Protein AF-A0A2Z6SJH4-F1 (afdb_monomer_lite)

Secondary structure (DSSP, 8-state):
--TT-----HHHHHHHHHHHHHHHHHHS-S-TT--S---------HHHHHHHHTTTEEEEETTTTEEEE---STTHHHHHHHHHT---TTEEE-TTS-EEE----PPPSSTTS--HHHHHHHTSPPPP-

Radius of gyration: 18.3 Å; chains: 1; bounding box: 40×47×60 Å

Foldseek 3Di:
DDPPQDQDDVVLLLVLLVQVLQQVLQQDDPDPPPPDDRDTDDDDDLNSVCNLCVPQWDDADPVVRDTDGDQDDPCSLVVSCVSSVHNQSQWHADPVRDIDGDDDFDPDPDPPPPGPVVVVVVPPDDDDD

Structure (mmCIF, N/CA/C/O backbone):
data_AF-A0A2Z6SJH4-F1
#
_entry.id   AF-A0A2Z6SJH4-F1
#
loop_
_atom_site.group_PDB
_atom_site.id
_atom_site.type_symbol
_atom_site.label_atom_id
_atom_site.label_alt_id
_atom_site.label_comp_id
_atom_site.label_asym_id
_atom_site.label_entity_id
_atom_site.label_seq_id
_atom_site.pdbx_PDB_ins_code
_atom_site.Cartn_x
_atom_site.Cartn_y
_atom_site.Cartn_z
_atom_site.occupancy
_atom_site.B_iso_or_equiv
_atom_site.auth_seq_id
_atom_site.auth_comp_id
_atom_site.auth_asym_id
_atom_site.auth_atom_id
_atom_site.pdbx_PDB_model_num
ATOM 1 N N . MET A 1 1 ? -13.702 -8.241 16.518 1.00 47.19 1 MET A N 1
ATOM 2 C CA . MET A 1 1 ? -13.622 -7.010 15.700 1.00 47.19 1 MET A CA 1
ATOM 3 C C . MET A 1 1 ? -13.437 -5.844 16.667 1.00 47.19 1 MET A C 1
ATOM 5 O O . MET A 1 1 ? -14.231 -5.763 17.597 1.00 47.19 1 MET A O 1
ATOM 9 N N . ARG A 1 2 ? -12.362 -5.039 16.574 1.00 52.38 2 ARG A N 1
ATOM 10 C CA . ARG A 1 2 ? -12.222 -3.855 17.450 1.00 52.38 2 ARG A CA 1
ATOM 11 C C . ARG A 1 2 ? -13.178 -2.754 16.960 1.00 52.38 2 ARG A C 1
ATOM 13 O O . ARG A 1 2 ? -13.223 -2.550 15.751 1.00 52.38 2 ARG A O 1
ATOM 20 N N . PRO A 1 3 ? -13.896 -2.036 17.843 1.00 51.78 3 PRO A N 1
ATOM 21 C CA . PRO A 1 3 ? -14.915 -1.062 17.434 1.00 51.78 3 PRO A CA 1
ATOM 22 C C . PRO A 1 3 ? -14.355 0.276 16.919 1.00 51.78 3 PRO A C 1
ATOM 24 O O . PRO A 1 3 ? -15.129 1.151 16.558 1.00 51.78 3 PRO A O 1
ATOM 27 N N . THR A 1 4 ? -13.034 0.476 16.929 1.00 59.97 4 THR A N 1
ATOM 28 C CA . THR A 1 4 ? -12.405 1.797 16.732 1.00 59.97 4 THR A CA 1
ATOM 29 C C . THR A 1 4 ? -11.727 1.990 15.379 1.00 59.97 4 THR A C 1
ATOM 31 O O . THR A 1 4 ? -11.192 3.066 15.123 1.00 59.97 4 THR A O 1
ATOM 34 N N . ILE A 1 5 ? -11.731 0.977 14.509 1.00 64.56 5 ILE A N 1
ATOM 35 C CA . ILE A 1 5 ? -11.248 1.152 13.139 1.00 64.56 5 ILE A CA 1
ATOM 36 C C . ILE A 1 5 ? -12.380 1.797 12.350 1.00 64.56 5 ILE A C 1
ATOM 38 O O . ILE A 1 5 ? -13.301 1.125 11.893 1.00 64.56 5 ILE A O 1
ATOM 42 N N . TYR A 1 6 ? -12.322 3.120 12.246 1.00 73.62 6 TYR A N 1
ATOM 43 C CA . TYR A 1 6 ? -13.212 3.864 11.369 1.00 73.62 6 TYR A CA 1
ATOM 44 C C . TYR A 1 6 ? -12.894 3.505 9.922 1.00 73.62 6 TYR A C 1
ATOM 46 O O . TYR A 1 6 ? -11.755 3.681 9.480 1.00 73.62 6 TYR A O 1
ATOM 54 N N . ASP A 1 7 ? -13.900 3.031 9.192 1.00 79.75 7 ASP A N 1
ATOM 55 C CA . ASP A 1 7 ? -13.805 2.915 7.744 1.00 79.75 7 ASP A CA 1
ATOM 56 C C . ASP A 1 7 ? -13.680 4.328 7.165 1.00 79.75 7 ASP A C 1
ATOM 58 O O . ASP A 1 7 ? -14.591 5.153 7.253 1.00 79.75 7 ASP A O 1
ATOM 62 N N . LEU A 1 8 ? -12.489 4.629 6.649 1.00 86.94 8 LEU A N 1
ATOM 63 C CA . LEU A 1 8 ? -12.197 5.909 6.025 1.00 86.94 8 LEU A CA 1
ATOM 64 C C . LEU A 1 8 ? -12.892 6.000 4.661 1.00 86.94 8 LEU A C 1
ATOM 66 O O . LEU A 1 8 ? -13.020 4.988 3.971 1.00 86.94 8 LEU A O 1
ATOM 70 N N . PRO A 1 9 ? -13.292 7.209 4.229 1.00 91.56 9 PRO A N 1
ATOM 71 C CA . PRO A 1 9 ? -13.740 7.407 2.860 1.00 91.56 9 PRO A CA 1
ATOM 72 C C . PRO A 1 9 ? -12.598 7.095 1.886 1.00 91.56 9 PRO A C 1
ATOM 74 O O . PRO A 1 9 ? -11.441 7.419 2.162 1.00 91.56 9 PRO A O 1
ATOM 77 N N . GLU A 1 10 ? -12.934 6.549 0.715 1.00 90.75 10 GLU A N 1
ATOM 78 C CA . GLU A 1 10 ? -11.953 6.104 -0.289 1.00 90.75 10 GLU A CA 1
ATOM 79 C C . GLU A 1 10 ? -10.908 7.182 -0.611 1.00 90.75 10 GLU A C 1
ATOM 81 O O . GLU A 1 10 ? -9.717 6.907 -0.675 1.00 90.75 10 GLU A O 1
ATOM 86 N N . ARG A 1 11 ? -11.326 8.453 -0.701 1.00 92.38 11 ARG A N 1
ATOM 87 C CA . ARG A 1 11 ? -10.414 9.582 -0.960 1.00 92.38 11 ARG A CA 1
ATOM 88 C C . ARG A 1 11 ? -9.291 9.707 0.075 1.00 92.38 11 ARG A C 1
ATOM 90 O O . ARG A 1 11 ? -8.158 9.988 -0.300 1.00 92.38 11 ARG A O 1
ATOM 97 N N . ALA A 1 12 ? -9.590 9.486 1.354 1.00 91.00 12 ALA A N 1
ATOM 98 C CA . ALA A 1 12 ? -8.587 9.543 2.417 1.00 91.00 12 ALA A CA 1
ATOM 99 C C . ALA A 1 12 ? -7.643 8.330 2.367 1.00 91.00 12 ALA A C 1
ATOM 101 O O . ALA A 1 12 ? -6.459 8.445 2.695 1.00 91.00 12 ALA A O 1
ATOM 102 N N . VAL A 1 13 ? -8.148 7.173 1.924 1.00 92.06 13 VAL A N 1
ATOM 103 C CA . VAL A 1 13 ? -7.331 5.977 1.677 1.00 92.06 13 VAL A CA 1
ATOM 104 C C . VAL A 1 13 ? -6.380 6.214 0.501 1.00 92.06 13 VAL A C 1
ATOM 106 O O . VAL A 1 13 ? -5.187 5.946 0.629 1.00 92.06 13 VAL A O 1
ATOM 109 N N . GLU A 1 14 ? -6.863 6.795 -0.600 1.00 92.75 14 GLU A N 1
ATOM 110 C CA . GLU A 1 14 ? -6.041 7.164 -1.762 1.00 92.75 14 GLU A CA 1
ATOM 111 C C . GLU A 1 14 ? -4.947 8.176 -1.416 1.00 92.75 14 GLU A C 1
ATOM 113 O O . GLU A 1 14 ? -3.797 8.041 -1.836 1.00 92.75 14 GLU A O 1
ATOM 118 N N . GLU A 1 15 ? -5.272 9.196 -0.625 1.00 92.12 15 GLU A N 1
ATOM 119 C CA . GLU A 1 15 ? -4.290 10.185 -0.182 1.00 92.12 15 GLU A CA 1
ATOM 120 C C . GLU A 1 15 ? -3.206 9.541 0.688 1.00 92.12 15 GLU A C 1
ATOM 122 O O . GLU A 1 15 ? -2.011 9.729 0.449 1.00 92.12 15 GLU A O 1
ATOM 127 N N . THR A 1 16 ? -3.615 8.686 1.629 1.00 92.44 16 THR A N 1
ATOM 128 C CA . THR A 1 16 ? -2.688 7.897 2.449 1.00 92.44 16 THR A CA 1
ATOM 129 C C . THR A 1 16 ? -1.784 7.036 1.568 1.00 92.44 16 THR A C 1
ATOM 131 O O . THR A 1 16 ? -0.570 7.000 1.763 1.00 92.44 16 THR A O 1
ATOM 134 N N . ARG A 1 17 ? -2.353 6.367 0.562 1.00 92.50 17 ARG A N 1
ATOM 135 C CA . ARG A 1 17 ? -1.625 5.524 -0.387 1.00 92.50 17 ARG A CA 1
ATOM 136 C C . ARG A 1 17 ? -0.562 6.313 -1.153 1.00 92.50 17 ARG A C 1
ATOM 138 O O . ARG A 1 17 ? 0.583 5.868 -1.222 1.00 92.50 17 ARG A O 1
ATOM 145 N N . ARG A 1 18 ? -0.892 7.509 -1.648 1.00 89.44 18 ARG A N 1
ATOM 146 C CA . ARG A 1 18 ? 0.068 8.401 -2.328 1.00 89.44 18 ARG A CA 1
ATOM 147 C C . ARG A 1 18 ? 1.220 8.813 -1.414 1.00 89.44 18 ARG A C 1
ATOM 149 O O . ARG A 1 18 ? 2.374 8.760 -1.837 1.00 89.44 18 ARG A O 1
ATOM 156 N N . ILE A 1 19 ? 0.925 9.159 -0.159 1.00 89.38 19 ILE A N 1
ATOM 157 C CA . ILE A 1 19 ? 1.944 9.496 0.848 1.00 89.38 19 ILE A CA 1
ATOM 158 C C . ILE A 1 19 ? 2.868 8.295 1.107 1.00 89.38 19 ILE A C 1
ATOM 160 O O . ILE A 1 19 ? 4.092 8.448 1.148 1.00 89.38 19 ILE A O 1
ATOM 164 N N . LEU A 1 20 ? 2.306 7.085 1.229 1.00 89.50 20 LEU A N 1
ATOM 165 C CA . LEU A 1 20 ? 3.084 5.854 1.395 1.00 89.50 20 LEU A CA 1
ATOM 166 C C . LEU A 1 20 ? 4.031 5.622 0.212 1.00 89.50 20 LEU A C 1
ATOM 168 O O . LEU A 1 20 ? 5.227 5.408 0.419 1.00 89.50 20 LEU A O 1
ATOM 172 N N . VAL A 1 21 ? 3.517 5.700 -1.018 1.00 88.38 21 VAL A N 1
ATOM 173 C CA . VAL A 1 21 ? 4.300 5.522 -2.250 1.00 88.38 21 VAL A CA 1
ATOM 174 C C . VAL A 1 21 ? 5.447 6.523 -2.322 1.00 88.38 21 VAL A C 1
ATOM 176 O O . VAL A 1 21 ? 6.588 6.121 -2.562 1.00 88.38 21 VAL A O 1
ATOM 179 N N . TYR A 1 22 ? 5.165 7.803 -2.068 1.00 86.31 22 TYR A N 1
ATOM 180 C CA . TYR A 1 22 ? 6.167 8.864 -2.068 1.00 86.31 22 TYR A CA 1
ATOM 181 C C . TYR A 1 22 ? 7.324 8.535 -1.113 1.00 86.31 22 TYR A C 1
ATOM 183 O O . TYR A 1 22 ? 8.479 8.479 -1.537 1.00 86.31 22 TYR A O 1
ATOM 191 N N . HIS A 1 23 ? 7.026 8.229 0.154 1.00 84.25 23 HIS A N 1
ATOM 192 C CA . HIS A 1 23 ? 8.059 7.957 1.155 1.00 84.25 23 HIS A CA 1
ATOM 193 C C . HIS A 1 23 ? 8.823 6.656 0.902 1.00 84.25 23 HIS A C 1
ATOM 195 O O . HIS A 1 23 ? 10.020 6.581 1.183 1.00 84.25 23 HIS A O 1
ATOM 201 N N . ILE A 1 24 ? 8.168 5.625 0.364 1.00 82.50 24 ILE A N 1
ATOM 202 C CA . ILE A 1 24 ? 8.855 4.388 -0.022 1.00 82.50 24 ILE A CA 1
ATOM 203 C C . ILE A 1 24 ? 9.848 4.687 -1.149 1.00 82.50 24 ILE A C 1
ATOM 205 O O . ILE A 1 24 ? 11.031 4.369 -1.019 1.00 82.50 24 ILE A O 1
ATOM 209 N N . LYS A 1 25 ? 9.402 5.347 -2.222 1.00 81.00 25 LYS A N 1
ATOM 210 C CA . LYS A 1 25 ? 10.241 5.668 -3.387 1.00 81.00 25 LYS A CA 1
ATOM 211 C C . LYS A 1 25 ? 11.360 6.659 -3.069 1.00 81.00 25 LYS A C 1
ATOM 213 O O . LYS A 1 25 ? 12.451 6.535 -3.615 1.00 81.00 25 LYS A O 1
ATOM 218 N N . GLU A 1 26 ? 11.135 7.598 -2.156 1.00 79.31 26 GLU A N 1
ATOM 219 C CA . GLU A 1 26 ? 12.173 8.492 -1.628 1.00 79.31 26 GLU A CA 1
ATOM 220 C C . GLU A 1 26 ? 13.291 7.707 -0.913 1.00 79.31 26 GLU A C 1
ATOM 222 O O . GLU A 1 26 ? 14.478 8.024 -1.043 1.00 79.31 26 GLU A O 1
ATOM 227 N N . ARG A 1 27 ? 12.928 6.657 -0.163 1.00 76.38 27 ARG A N 1
ATOM 228 C CA . ARG A 1 27 ? 13.865 5.858 0.645 1.00 76.38 27 ARG A CA 1
ATOM 229 C C . ARG A 1 27 ? 14.585 4.765 -0.142 1.00 76.38 27 ARG 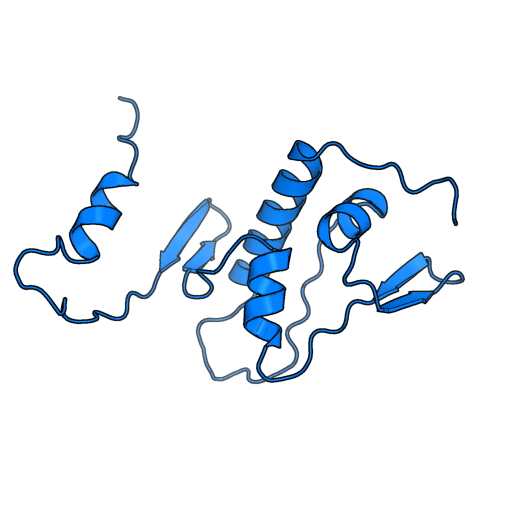A C 1
ATOM 231 O O . ARG A 1 27 ? 15.662 4.339 0.283 1.00 76.38 27 ARG A O 1
ATOM 238 N N . LEU A 1 28 ? 14.041 4.328 -1.276 1.00 74.00 28 LEU A N 1
ATOM 239 C CA . LEU A 1 28 ? 14.723 3.419 -2.197 1.00 74.00 28 LEU A CA 1
ATOM 240 C C . LEU A 1 28 ? 15.917 4.151 -2.852 1.00 74.00 28 LEU A C 1
ATOM 242 O O . LEU A 1 28 ? 15.766 5.042 -3.687 1.00 74.00 28 LEU A O 1
ATOM 246 N N . LYS A 1 29 ? 17.150 3.812 -2.444 1.00 62.88 29 LYS A N 1
ATOM 247 C CA . LYS A 1 29 ? 18.376 4.368 -3.050 1.00 62.88 29 LYS A CA 1
ATOM 248 C C . LYS A 1 29 ? 18.571 3.802 -4.466 1.00 62.88 29 LYS A C 1
ATOM 250 O O . LYS A 1 29 ? 18.401 2.610 -4.677 1.00 62.88 29 LYS A O 1
ATOM 255 N N . GLN A 1 30 ? 19.040 4.637 -5.402 1.00 54.47 30 GLN A N 1
ATOM 256 C CA . GLN A 1 30 ? 19.412 4.223 -6.772 1.00 54.47 30 GLN A CA 1
ATOM 257 C C . GLN A 1 30 ? 20.615 3.262 -6.811 1.00 54.47 30 GLN A C 1
ATOM 259 O O . GLN A 1 30 ? 20.871 2.631 -7.831 1.00 54.47 30 GLN A O 1
ATOM 264 N N . SER A 1 31 ? 21.394 3.164 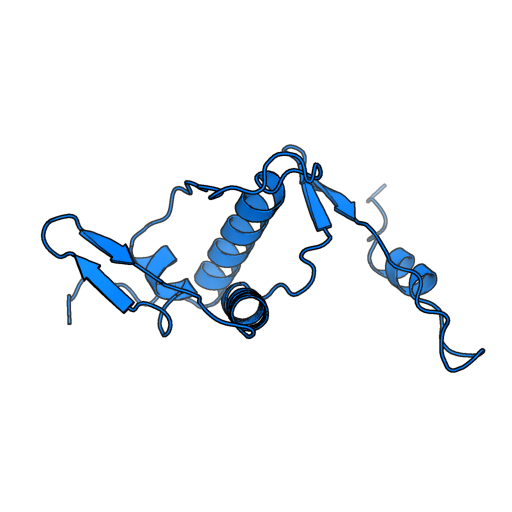-5.729 1.00 49.03 31 SER A N 1
ATOM 265 C CA . SER A 1 31 ? 22.635 2.400 -5.727 1.00 49.03 31 SER A CA 1
ATOM 266 C C . SER A 1 31 ? 22.432 0.990 -5.174 1.00 49.03 31 SER A C 1
ATOM 268 O O . SER A 1 31 ? 22.212 0.788 -3.980 1.00 49.03 31 SER A O 1
ATOM 270 N N . SER A 1 32 ? 22.635 0.010 -6.055 1.00 51.16 32 SER A N 1
ATOM 271 C CA . SER A 1 32 ? 22.738 -1.443 -5.822 1.00 51.16 32 SER A CA 1
ATOM 272 C C . SER A 1 32 ? 23.678 -1.879 -4.684 1.00 51.16 32 SER A C 1
ATOM 274 O O . SER A 1 32 ? 23.754 -3.059 -4.359 1.00 51.16 32 SER A O 1
ATOM 276 N N . LYS A 1 33 ? 24.394 -0.941 -4.052 1.00 51.72 33 LYS A N 1
ATOM 277 C CA . LYS A 1 33 ? 25.370 -1.191 -2.984 1.00 51.72 33 LYS A CA 1
ATOM 278 C C . LYS A 1 33 ? 24.736 -1.507 -1.625 1.00 51.72 33 LYS A C 1
ATOM 280 O O . LYS A 1 33 ? 25.448 -1.935 -0.728 1.00 51.72 33 LYS A O 1
ATOM 285 N N . HIS A 1 34 ? 23.431 -1.282 -1.452 1.00 49.78 34 HIS A N 1
ATOM 286 C CA . HIS A 1 34 ? 22.705 -1.617 -0.220 1.00 49.78 34 HIS A CA 1
ATOM 287 C C . HIS A 1 34 ? 21.600 -2.634 -0.519 1.00 49.78 34 HIS A C 1
ATOM 289 O O . HIS A 1 34 ? 20.413 -2.337 -0.407 1.00 49.78 34 HIS A O 1
ATOM 295 N N . ALA A 1 35 ? 22.001 -3.842 -0.915 1.00 51.34 35 ALA A N 1
ATOM 296 C CA . ALA A 1 35 ? 21.123 -5.005 -0.915 1.00 51.34 35 ALA A CA 1
ATOM 297 C C . ALA A 1 35 ? 20.859 -5.413 0.547 1.00 51.34 35 ALA A C 1
ATOM 299 O O . ALA A 1 35 ? 21.592 -6.204 1.133 1.00 51.34 35 ALA A O 1
ATOM 300 N N . GLY A 1 36 ? 19.861 -4.796 1.177 1.00 60.56 36 GLY A N 1
ATOM 301 C CA . GLY A 1 36 ? 19.502 -5.052 2.569 1.00 60.56 36 GLY A CA 1
ATOM 302 C C . GLY A 1 36 ? 18.072 -4.625 2.878 1.00 60.56 36 GLY A C 1
ATOM 303 O O . GLY A 1 36 ? 17.413 -3.979 2.065 1.00 60.56 36 GLY A O 1
ATOM 304 N N . ASN A 1 37 ? 17.586 -4.989 4.066 1.00 66.44 37 ASN A N 1
ATOM 305 C CA . ASN A 1 37 ? 16.238 -4.641 4.512 1.00 66.44 37 ASN A CA 1
ATOM 306 C C . ASN A 1 37 ? 16.073 -3.112 4.590 1.00 66.44 37 ASN A C 1
ATOM 308 O O . ASN A 1 37 ? 16.646 -2.462 5.465 1.00 66.44 37 ASN A O 1
ATOM 312 N N . VAL A 1 38 ? 15.269 -2.536 3.693 1.00 70.19 38 VAL A N 1
ATOM 313 C CA . VAL A 1 38 ? 14.908 -1.113 3.729 1.00 70.19 38 VAL A CA 1
ATOM 314 C C . VAL A 1 38 ? 13.756 -0.933 4.711 1.00 70.19 38 VAL A C 1
ATOM 316 O O . VAL A 1 38 ? 12.660 -1.448 4.501 1.00 70.19 38 VAL A O 1
ATOM 319 N N . ARG A 1 39 ? 13.996 -0.194 5.798 1.00 73.94 39 ARG A N 1
ATOM 320 C CA . ARG A 1 39 ? 12.953 0.186 6.756 1.00 73.94 39 ARG A CA 1
ATOM 321 C C . ARG A 1 39 ? 12.475 1.603 6.457 1.00 73.94 39 ARG A C 1
ATOM 323 O O . ARG A 1 39 ? 13.259 2.547 6.521 1.00 73.94 39 ARG A O 1
ATOM 330 N N . VAL A 1 40 ? 11.182 1.746 6.185 1.00 74.88 40 VAL A N 1
ATOM 331 C CA . VAL A 1 40 ? 10.507 3.036 5.996 1.00 74.88 40 VAL A CA 1
ATOM 332 C C . VAL A 1 40 ? 9.573 3.252 7.185 1.00 74.88 40 VAL A C 1
ATOM 334 O O . VAL A 1 40 ? 8.810 2.358 7.540 1.00 74.88 40 VAL A O 1
ATOM 337 N N . MET A 1 41 ? 9.679 4.406 7.844 1.00 78.44 41 MET A N 1
ATOM 338 C CA . MET A 1 41 ? 8.771 4.810 8.922 1.00 78.44 41 MET A CA 1
ATOM 339 C C . MET A 1 41 ? 7.901 5.948 8.411 1.00 78.44 41 MET A C 1
ATOM 341 O O . MET A 1 41 ? 8.435 6.917 7.875 1.00 78.44 41 MET A O 1
ATOM 345 N N . ILE A 1 42 ? 6.586 5.815 8.564 1.00 81.31 42 ILE A N 1
ATOM 346 C CA . ILE A 1 42 ? 5.604 6.781 8.070 1.00 81.31 42 ILE A CA 1
ATOM 347 C C . ILE A 1 42 ? 4.594 7.016 9.184 1.00 81.31 42 ILE A C 1
ATOM 349 O O . ILE A 1 42 ? 4.065 6.061 9.755 1.00 81.31 42 ILE A O 1
ATOM 353 N N . SER A 1 43 ? 4.350 8.283 9.497 1.00 82.06 43 SER A N 1
ATOM 354 C CA . SER A 1 43 ? 3.326 8.677 10.457 1.00 82.06 43 SER A CA 1
ATOM 355 C C . SER A 1 43 ? 1.953 8.502 9.813 1.00 82.06 43 SER A C 1
ATOM 357 O O . SER A 1 43 ? 1.603 9.240 8.898 1.00 82.06 43 SER A O 1
ATOM 359 N N . CYS A 1 44 ? 1.185 7.517 10.272 1.00 85.31 44 CYS A N 1
ATOM 360 C CA . CYS A 1 44 ? -0.206 7.316 9.872 1.00 85.31 44 CYS A CA 1
ATOM 361 C C . CYS A 1 44 ? -1.028 6.814 11.064 1.00 85.31 44 CYS A C 1
ATOM 363 O O . CYS A 1 44 ? -0.486 6.253 12.020 1.00 85.31 44 CYS A O 1
ATOM 365 N N . THR A 1 45 ? -2.337 7.044 11.026 1.00 88.94 45 THR A N 1
ATOM 366 C CA . THR A 1 45 ? -3.271 6.513 12.024 1.00 88.94 45 THR A CA 1
ATOM 367 C C . THR A 1 45 ? -3.567 5.034 11.769 1.00 88.94 45 THR A C 1
ATOM 369 O O . THR A 1 45 ? -3.366 4.517 10.668 1.00 88.94 45 THR A O 1
ATOM 372 N N . GLU A 1 46 ? -4.098 4.342 12.779 1.00 88.44 46 GLU A N 1
ATOM 373 C CA . GLU A 1 46 ? -4.533 2.946 12.648 1.00 88.44 46 GLU A CA 1
ATOM 374 C C . GLU A 1 46 ? -5.557 2.769 11.514 1.00 88.44 46 GLU A C 1
ATOM 376 O O . GLU A 1 46 ? -5.409 1.862 10.697 1.00 88.44 46 GLU A O 1
ATOM 381 N N . SER A 1 47 ? -6.537 3.673 11.396 1.00 89.81 47 SER A N 1
ATOM 382 C CA . SER A 1 47 ? -7.535 3.639 10.319 1.00 89.81 47 SER A CA 1
ATOM 383 C C . SER A 1 47 ? -6.931 3.863 8.933 1.00 89.81 47 SER A C 1
ATOM 385 O O . SER A 1 47 ? -7.373 3.240 7.974 1.00 89.81 47 SER A O 1
ATOM 387 N N . GLN A 1 48 ? -5.913 4.722 8.812 1.00 91.44 48 GLN A N 1
ATOM 388 C CA . GLN A 1 48 ? -5.198 4.955 7.552 1.00 91.44 48 GLN A CA 1
ATOM 389 C C . GLN A 1 48 ? -4.426 3.710 7.115 1.00 91.44 48 GLN A C 1
ATOM 391 O O . GLN A 1 48 ? -4.558 3.265 5.975 1.00 91.44 48 GLN A O 1
ATOM 396 N N . PHE A 1 49 ? -3.665 3.113 8.037 1.00 90.19 49 PHE A N 1
ATOM 397 C CA . PHE A 1 49 ? -2.952 1.869 7.769 1.00 90.19 49 PHE A CA 1
ATOM 398 C C . PHE A 1 49 ? -3.930 0.756 7.390 1.00 90.19 49 PHE A C 1
ATOM 400 O O . PHE A 1 49 ? -3.744 0.070 6.385 1.00 90.19 49 PHE A O 1
ATOM 407 N N . PHE A 1 50 ? -4.994 0.596 8.176 1.00 89.56 50 PHE A N 1
ATOM 408 C CA . PHE A 1 50 ? -6.006 -0.405 7.901 1.00 89.56 50 PHE A CA 1
ATOM 409 C C . PHE A 1 50 ? -6.657 -0.158 6.543 1.00 89.56 50 PHE A C 1
ATOM 411 O O . PHE A 1 50 ? -6.672 -1.075 5.743 1.00 89.56 50 PHE A O 1
ATOM 418 N N . GLY A 1 51 ? -7.098 1.060 6.224 1.00 91.75 51 GLY A N 1
ATOM 419 C CA . GLY A 1 51 ? -7.731 1.386 4.943 1.00 91.75 51 GLY A CA 1
ATOM 420 C C . GLY A 1 51 ? -6.903 0.968 3.724 1.00 91.75 51 GLY A C 1
ATOM 421 O O . GLY A 1 51 ? -7.444 0.374 2.797 1.00 91.75 51 GLY A O 1
ATOM 422 N N . VAL A 1 52 ? -5.585 1.190 3.749 1.00 92.88 52 VAL A N 1
ATOM 423 C CA . VAL A 1 52 ? -4.698 0.802 2.636 1.00 92.88 52 VAL A CA 1
ATOM 424 C C . VAL A 1 52 ? -4.467 -0.712 2.581 1.00 92.88 52 VAL A C 1
ATOM 426 O O . VAL A 1 52 ? -4.423 -1.293 1.499 1.00 92.88 52 VAL A O 1
ATOM 429 N N . PHE A 1 53 ? -4.316 -1.368 3.735 1.00 91.94 53 PHE A N 1
ATOM 430 C CA . PHE A 1 53 ? -3.909 -2.774 3.820 1.00 91.94 53 PHE A CA 1
ATOM 431 C C . PHE A 1 53 ? -5.043 -3.741 4.222 1.00 91.94 53 PHE A C 1
ATOM 433 O O . PHE A 1 53 ? -4.765 -4.910 4.501 1.00 91.94 53 PHE A O 1
ATOM 440 N N . LYS A 1 54 ? -6.311 -3.304 4.247 1.00 87.12 54 LYS A N 1
ATOM 441 C CA . LYS A 1 54 ? -7.516 -4.086 4.601 1.00 87.12 54 LYS A CA 1
ATOM 442 C C . LYS A 1 54 ? -7.697 -5.218 3.587 1.00 87.12 54 LYS A C 1
ATOM 444 O O . LYS A 1 54 ? -8.290 -5.041 2.534 1.00 87.12 54 LYS A O 1
ATOM 449 N N . GLY A 1 55 ? -7.117 -6.378 3.884 1.00 89.12 55 GLY A N 1
ATOM 450 C CA . GLY A 1 55 ? -7.045 -7.536 2.979 1.00 89.12 55 GLY A CA 1
ATOM 451 C C . GLY A 1 55 ? -5.649 -8.157 2.866 1.00 89.12 55 GLY A C 1
ATOM 452 O O . GLY A 1 55 ? -5.512 -9.282 2.404 1.00 89.12 55 GLY A O 1
ATOM 453 N N . TYR A 1 56 ? -4.622 -7.454 3.348 1.00 90.81 56 TYR A N 1
ATOM 454 C CA . TYR A 1 56 ? -3.215 -7.867 3.306 1.00 90.81 56 TYR A CA 1
ATOM 455 C C . TYR A 1 56 ? -2.553 -7.885 4.695 1.00 90.81 56 TYR A C 1
ATOM 457 O O . TYR A 1 56 ? -1.352 -8.138 4.823 1.00 90.81 56 TYR A O 1
ATOM 465 N N . ILE A 1 57 ? -3.328 -7.630 5.750 1.00 90.88 57 ILE A N 1
ATOM 466 C CA . ILE A 1 57 ? -2.897 -7.756 7.145 1.00 90.88 57 ILE A CA 1
ATOM 467 C C . ILE A 1 57 ? -2.844 -9.239 7.513 1.00 90.88 57 ILE A C 1
ATOM 469 O O . ILE A 1 57 ?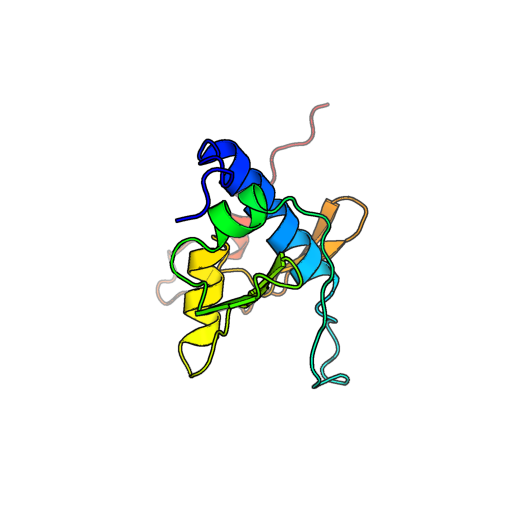 -3.831 -9.954 7.368 1.00 90.88 57 ILE A O 1
ATOM 473 N N . HIS A 1 58 ? -1.689 -9.680 8.005 1.00 90.75 58 HIS A N 1
ATOM 474 C CA . HIS A 1 58 ? -1.445 -11.068 8.401 1.00 90.75 58 HIS A CA 1
ATOM 475 C C . HIS A 1 58 ? -1.579 -11.237 9.909 1.00 90.75 58 HIS A C 1
ATOM 477 O O . HIS A 1 58 ? -2.285 -12.123 10.376 1.00 90.75 58 HIS A O 1
ATOM 483 N N . ASP A 1 59 ? -0.927 -10.346 10.660 1.00 89.12 59 ASP A N 1
ATOM 484 C CA . ASP A 1 59 ? -0.932 -10.378 12.115 1.00 89.12 59 ASP A CA 1
ATOM 485 C C . ASP A 1 59 ? -1.355 -9.020 12.673 1.00 89.12 59 ASP A C 1
ATOM 487 O O . ASP A 1 59 ? -0.985 -7.956 12.162 1.00 89.12 59 ASP A O 1
ATOM 491 N N . TYR A 1 60 ? -2.077 -9.077 13.785 1.00 87.81 60 TYR A N 1
ATOM 492 C CA . TYR A 1 60 ? -2.323 -7.945 14.659 1.00 87.81 60 TYR A CA 1
ATOM 493 C C . TYR A 1 60 ? -1.829 -8.292 16.059 1.00 87.81 60 TYR A C 1
ATOM 495 O O . TYR A 1 60 ? -2.133 -9.369 16.569 1.00 87.81 60 TYR A O 1
ATOM 503 N N . PHE A 1 61 ? -1.082 -7.384 16.686 1.00 86.56 61 PHE A N 1
ATOM 504 C CA . PHE A 1 61 ? -0.516 -7.560 18.021 1.00 86.56 61 PHE A CA 1
ATOM 505 C C . PHE A 1 61 ? -1.255 -6.657 19.019 1.00 86.56 61 PHE A C 1
ATOM 507 O O . PHE A 1 61 ? -0.868 -5.500 19.199 1.00 86.56 61 PHE A O 1
ATOM 514 N N . PRO A 1 62 ? -2.292 -7.153 19.730 1.00 84.00 62 PRO A N 1
ATOM 515 C CA . PRO A 1 62 ? -3.174 -6.308 20.538 1.00 84.00 62 PRO A CA 1
ATOM 516 C C . PRO A 1 62 ? -2.466 -5.575 21.677 1.00 84.00 62 PRO A C 1
ATOM 518 O O . PRO A 1 62 ? -2.910 -4.498 22.064 1.00 84.00 62 PRO A O 1
ATOM 521 N N . LYS A 1 63 ? -1.386 -6.171 22.206 1.00 87.44 63 LYS A N 1
ATOM 522 C CA . LYS A 1 63 ? -0.588 -5.621 23.310 1.00 87.44 63 LYS A CA 1
ATOM 523 C C . LYS A 1 63 ? 0.208 -4.381 22.905 1.00 87.44 63 LYS A C 1
ATOM 525 O O . LYS A 1 63 ? 0.421 -3.516 23.739 1.00 87.44 63 LYS A O 1
ATOM 530 N N . THR A 1 64 ? 0.657 -4.308 21.652 1.00 84.69 64 THR A N 1
ATOM 531 C CA . THR A 1 64 ? 1.476 -3.194 21.149 1.00 84.69 64 THR A CA 1
ATOM 532 C C . THR A 1 64 ? 0.734 -2.312 20.149 1.00 84.69 64 THR A C 1
ATOM 534 O O . THR A 1 64 ? 1.254 -1.272 19.771 1.00 84.69 64 THR A O 1
ATOM 537 N N . GLY A 1 65 ? -0.455 -2.723 19.696 1.00 79.88 65 GLY A N 1
ATOM 538 C CA . GLY A 1 65 ? -1.213 -2.025 18.655 1.00 79.88 65 GLY A CA 1
ATOM 539 C C . GLY A 1 65 ? -0.597 -2.145 17.258 1.00 79.88 65 GLY A C 1
ATOM 540 O O . GLY A 1 65 ? -0.971 -1.396 16.364 1.00 79.88 65 GLY A O 1
ATOM 541 N N . ASN A 1 66 ? 0.342 -3.074 17.051 1.00 84.31 66 ASN A N 1
ATOM 542 C CA . ASN A 1 66 ? 1.054 -3.189 15.779 1.00 84.31 66 ASN A CA 1
ATOM 543 C C . ASN A 1 66 ? 0.296 -4.074 14.789 1.00 84.31 66 ASN A C 1
ATOM 545 O O . ASN A 1 66 ? -0.142 -5.173 15.134 1.00 84.31 66 ASN A O 1
ATOM 549 N N . TYR A 1 67 ? 0.250 -3.631 13.538 1.00 87.75 67 TYR A N 1
ATOM 550 C CA . TYR A 1 67 ? -0.170 -4.435 12.396 1.00 87.75 67 TYR A CA 1
ATOM 551 C C . TYR A 1 67 ? 1.044 -4.924 11.622 1.00 87.75 67 TYR A C 1
ATOM 553 O O . TYR A 1 67 ? 2.066 -4.238 11.541 1.00 87.75 67 TYR A O 1
ATOM 561 N N . LYS A 1 68 ? 0.928 -6.109 11.028 1.00 88.75 68 LYS A N 1
ATOM 562 C CA . LYS A 1 68 ? 1.979 -6.686 10.198 1.00 88.75 68 LYS A CA 1
ATOM 563 C C . LYS A 1 68 ? 1.396 -7.226 8.903 1.00 88.75 68 LYS A C 1
ATOM 565 O O . LYS A 1 68 ? 0.523 -8.092 8.909 1.00 88.75 68 LYS A O 1
ATOM 570 N N . CYS A 1 69 ? 1.946 -6.738 7.800 1.00 89.44 69 CYS A N 1
ATOM 571 C CA . CYS A 1 69 ? 1.687 -7.224 6.452 1.00 89.44 69 CYS A CA 1
ATOM 572 C C . CYS A 1 69 ? 2.967 -7.881 5.930 1.00 89.44 69 CYS A C 1
ATOM 574 O O . CYS A 1 69 ? 4.062 -7.348 6.124 1.00 89.44 69 CYS A O 1
ATOM 576 N N . ILE A 1 70 ? 2.851 -9.049 5.304 1.00 88.75 70 ILE A N 1
ATOM 577 C CA . ILE A 1 70 ? 3.991 -9.814 4.800 1.00 88.75 70 ILE A CA 1
ATOM 578 C C . ILE A 1 70 ? 3.762 -10.095 3.316 1.00 88.75 70 ILE A C 1
ATOM 580 O O . ILE A 1 70 ? 2.889 -10.871 2.956 1.00 88.75 70 ILE A O 1
ATOM 584 N N . PHE A 1 71 ? 4.580 -9.508 2.448 1.00 85.62 71 PHE A N 1
ATOM 585 C CA . PHE A 1 71 ? 4.542 -9.778 1.011 1.00 85.62 71 PHE A CA 1
ATOM 586 C C . PHE A 1 71 ? 5.742 -10.658 0.652 1.00 85.62 71 PHE A C 1
ATOM 588 O O . PHE A 1 71 ? 6.887 -10.263 0.859 1.00 85.62 71 PHE A O 1
ATOM 595 N N . LYS A 1 72 ? 5.492 -11.882 0.175 1.00 83.88 72 LYS A N 1
ATOM 596 C CA . LYS A 1 72 ? 6.524 -12.886 -0.142 1.00 83.88 72 LYS A CA 1
ATOM 597 C C . LYS A 1 72 ? 6.260 -13.529 -1.503 1.00 83.88 72 LYS A C 1
ATOM 599 O O . LYS A 1 72 ? 5.127 -13.552 -1.974 1.00 83.88 72 LYS A O 1
ATOM 604 N N . GLY A 1 73 ? 7.309 -14.092 -2.100 1.00 81.12 73 GLY A N 1
ATOM 605 C CA . GLY A 1 73 ? 7.233 -14.821 -3.369 1.00 81.12 73 GLY A CA 1
ATOM 606 C C . GLY A 1 73 ? 7.346 -13.933 -4.610 1.00 81.12 73 GLY A C 1
ATOM 607 O O . GLY A 1 73 ? 7.495 -12.715 -4.518 1.00 81.12 73 GLY A O 1
ATOM 608 N N . ILE A 1 74 ? 7.270 -14.567 -5.781 1.00 76.31 74 ILE A N 1
ATOM 609 C CA . ILE A 1 74 ? 7.475 -13.944 -7.104 1.00 76.31 74 ILE A CA 1
ATOM 610 C C . ILE A 1 74 ? 6.444 -12.831 -7.371 1.00 76.31 74 ILE A C 1
ATOM 612 O O . ILE A 1 74 ? 6.757 -11.824 -7.995 1.00 76.31 74 ILE A O 1
ATOM 616 N N . ASN A 1 75 ? 5.244 -12.959 -6.800 1.00 81.88 75 ASN A N 1
ATOM 617 C CA . ASN A 1 75 ? 4.150 -11.997 -6.959 1.00 81.88 75 ASN A CA 1
ATOM 618 C C . ASN A 1 75 ? 4.147 -10.887 -5.893 1.00 81.88 75 ASN A C 1
ATOM 620 O O . ASN A 1 75 ? 3.191 -10.118 -5.804 1.00 81.88 75 ASN A O 1
ATOM 624 N N . SER A 1 76 ? 5.171 -10.810 -5.040 1.00 80.12 76 SER A N 1
ATOM 625 C CA . SER A 1 76 ? 5.221 -9.822 -3.955 1.00 80.12 76 SER A CA 1
ATOM 626 C C . SER A 1 76 ? 5.209 -8.389 -4.485 1.00 80.12 76 SER A C 1
ATOM 628 O O . SER A 1 76 ? 4.414 -7.584 -4.008 1.00 80.12 76 SER A O 1
ATOM 630 N N . TYR A 1 77 ? 6.010 -8.102 -5.516 1.00 79.00 77 TYR A N 1
ATOM 631 C CA . TYR A 1 77 ? 6.046 -6.794 -6.171 1.00 79.00 77 TYR A CA 1
ATOM 632 C C . TYR A 1 77 ? 4.707 -6.428 -6.810 1.00 79.00 77 TYR A C 1
ATOM 634 O O . TYR A 1 77 ? 4.184 -5.359 -6.525 1.00 79.00 77 TYR A O 1
ATOM 642 N N . SER A 1 78 ? 4.104 -7.326 -7.594 1.00 83.81 78 SER A N 1
ATOM 643 C CA . SER A 1 78 ? 2.811 -7.054 -8.238 1.00 83.81 78 SER A CA 1
ATOM 644 C C . SER A 1 78 ? 1.670 -6.891 -7.231 1.00 83.81 78 SER A C 1
ATOM 646 O O . SER A 1 78 ? 0.761 -6.094 -7.442 1.00 83.81 78 SER A O 1
ATOM 648 N N . THR A 1 79 ? 1.720 -7.607 -6.106 1.00 87.06 79 THR A N 1
ATOM 649 C CA . THR A 1 79 ? 0.760 -7.428 -5.009 1.00 87.06 79 THR A CA 1
ATOM 650 C C . THR A 1 79 ? 0.941 -6.065 -4.345 1.00 87.06 79 THR A C 1
ATOM 652 O O . THR A 1 79 ? -0.038 -5.357 -4.131 1.00 87.06 79 THR A O 1
ATOM 655 N N . LEU A 1 80 ? 2.185 -5.669 -4.064 1.00 86.31 80 LEU A N 1
ATOM 656 C CA . LEU A 1 80 ? 2.505 -4.353 -3.512 1.00 86.31 80 LEU A CA 1
ATOM 657 C C . LEU A 1 80 ? 2.062 -3.222 -4.440 1.00 86.31 80 LEU A C 1
ATOM 659 O O . LEU A 1 80 ? 1.453 -2.275 -3.951 1.00 86.31 80 LEU A O 1
ATOM 663 N N . SER A 1 81 ? 2.286 -3.342 -5.752 1.00 87.38 81 SER A N 1
ATOM 664 C CA . SER A 1 81 ? 1.811 -2.348 -6.717 1.00 87.38 81 SER A CA 1
ATOM 665 C C . SER A 1 81 ? 0.295 -2.199 -6.692 1.00 87.38 81 SER A C 1
ATOM 667 O O . SER A 1 81 ? -0.203 -1.082 -6.678 1.00 87.38 81 SER A O 1
ATOM 669 N N . LYS A 1 82 ? -0.454 -3.307 -6.608 1.00 89.44 82 LYS A N 1
ATOM 670 C CA . LYS A 1 82 ? -1.924 -3.274 -6.519 1.00 89.44 82 LYS A CA 1
ATOM 671 C C . LYS A 1 82 ? -2.414 -2.625 -5.228 1.00 89.44 82 LYS A C 1
ATOM 673 O O . LYS A 1 82 ? -3.326 -1.810 -5.262 1.00 89.44 82 LYS A O 1
ATOM 678 N N . VAL A 1 83 ? -1.804 -2.970 -4.094 1.00 90.81 83 VAL A N 1
ATOM 679 C CA . VAL A 1 83 ? -2.139 -2.387 -2.782 1.00 90.81 83 VAL A CA 1
ATOM 680 C C . VAL A 1 83 ? -1.871 -0.887 -2.761 1.00 90.81 83 VAL A C 1
ATOM 682 O O . VAL A 1 83 ? -2.658 -0.111 -2.215 1.00 90.81 83 VAL A O 1
ATOM 685 N N . LEU A 1 84 ? -0.744 -0.488 -3.348 1.00 90.19 84 LEU A N 1
ATOM 686 C CA . LEU A 1 84 ? -0.266 0.885 -3.349 1.00 90.19 84 LEU A CA 1
ATOM 687 C C . LEU A 1 84 ? -0.688 1.683 -4.587 1.00 90.19 84 LEU A C 1
ATOM 689 O O . LEU A 1 84 ? -0.376 2.866 -4.661 1.00 90.19 84 LEU A O 1
ATOM 693 N N . GLY A 1 85 ? -1.449 1.082 -5.505 1.00 88.12 85 GLY A N 1
ATOM 694 C CA . GLY A 1 85 ? -1.965 1.733 -6.710 1.00 88.12 85 GLY A CA 1
ATOM 695 C C . GLY A 1 85 ? -0.877 2.314 -7.617 1.00 88.12 85 GLY A C 1
ATOM 696 O O . GLY A 1 85 ? -1.119 3.319 -8.279 1.00 88.12 85 GLY A O 1
ATOM 697 N N . ASP A 1 86 ? 0.328 1.739 -7.608 1.00 83.94 86 ASP A N 1
ATOM 698 C CA . ASP A 1 86 ? 1.476 2.266 -8.347 1.00 83.94 86 ASP A CA 1
ATOM 699 C C . ASP A 1 86 ? 2.370 1.130 -8.864 1.00 83.94 86 ASP A C 1
ATOM 701 O O . ASP A 1 86 ? 2.997 0.407 -8.089 1.00 83.94 86 ASP A O 1
ATOM 705 N N . ASP A 1 87 ? 2.431 0.991 -10.190 1.00 79.75 87 ASP A N 1
ATOM 706 C CA . ASP A 1 87 ? 3.294 0.031 -10.892 1.00 79.75 87 ASP A CA 1
ATOM 707 C C . ASP A 1 87 ? 4.661 0.629 -11.285 1.00 79.75 87 ASP A C 1
ATOM 709 O O . ASP A 1 87 ? 5.595 -0.086 -11.655 1.00 79.75 87 ASP A O 1
ATOM 713 N N . ASN A 1 88 ? 4.820 1.947 -11.162 1.00 76.00 88 ASN A N 1
ATOM 714 C CA . ASN A 1 88 ? 5.952 2.729 -11.651 1.00 76.00 88 ASN A CA 1
ATOM 715 C C . ASN A 1 88 ? 7.074 2.842 -10.609 1.00 76.00 88 ASN A C 1
ATOM 717 O O . ASN A 1 88 ? 7.519 3.933 -10.236 1.00 76.00 88 ASN A O 1
ATOM 721 N N . TRP A 1 89 ? 7.579 1.701 -10.147 1.00 73.75 89 TRP A N 1
ATOM 722 C CA . TRP A 1 89 ? 8.645 1.623 -9.138 1.00 73.75 89 TRP A CA 1
ATOM 723 C C . TRP A 1 89 ? 10.009 2.159 -9.602 1.00 73.75 89 TRP A C 1
ATOM 725 O O . TRP A 1 89 ? 10.875 2.417 -8.770 1.00 73.75 89 TRP A O 1
ATOM 735 N N . GLY A 1 90 ? 10.193 2.379 -10.909 1.00 65.88 90 GLY A N 1
ATOM 736 C CA . GLY A 1 90 ? 11.374 3.040 -11.483 1.00 65.88 90 GLY A CA 1
ATOM 737 C C . GLY A 1 90 ? 11.398 4.567 -11.319 1.00 65.88 90 GLY A C 1
ATOM 738 O O . GLY A 1 90 ? 12.379 5.207 -11.702 1.00 65.88 90 GLY A O 1
ATOM 739 N N . VAL A 1 91 ? 10.333 5.160 -10.767 1.00 71.38 91 VAL A N 1
ATOM 740 C CA . VAL A 1 91 ? 10.24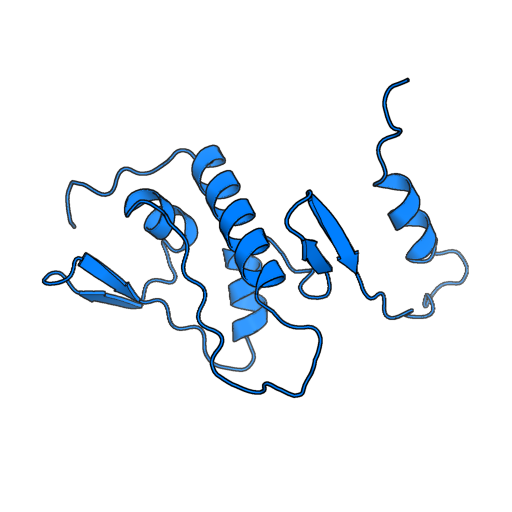5 6.593 -10.457 1.00 71.38 91 VAL A CA 1
ATOM 741 C C . VAL A 1 91 ? 10.751 6.841 -9.038 1.00 71.38 91 VAL A C 1
ATOM 743 O O . VAL A 1 91 ? 10.312 6.197 -8.087 1.00 71.38 91 VAL A O 1
ATOM 746 N N . LYS A 1 92 ? 11.636 7.821 -8.876 1.00 71.75 92 LYS A N 1
ATOM 747 C CA . LYS A 1 92 ? 12.153 8.295 -7.594 1.00 71.75 92 LYS A CA 1
ATOM 748 C C . LYS A 1 92 ? 11.618 9.687 -7.287 1.00 71.75 92 LYS A C 1
ATOM 750 O O . LYS A 1 92 ? 11.671 10.554 -8.151 1.00 71.75 92 LYS A O 1
ATOM 755 N N . TYR A 1 93 ? 11.185 9.901 -6.048 1.00 73.06 93 TYR A N 1
ATOM 756 C CA . TYR A 1 93 ? 10.687 11.185 -5.549 1.00 73.06 93 TYR A CA 1
ATOM 757 C C . TYR A 1 93 ? 11.710 11.876 -4.628 1.00 73.06 93 TYR A C 1
ATOM 759 O O . TYR A 1 93 ? 12.506 11.203 -3.968 1.00 73.06 93 TYR A O 1
ATOM 767 N N . PHE A 1 94 ? 11.687 13.212 -4.590 1.00 74.12 94 PHE A N 1
ATOM 768 C CA . PHE A 1 94 ? 12.530 14.066 -3.743 1.00 74.12 94 PHE A CA 1
ATOM 769 C C . PHE A 1 94 ? 11.690 15.100 -2.975 1.00 74.12 94 PHE A C 1
ATOM 771 O O . PHE A 1 94 ? 10.614 15.481 -3.434 1.00 74.12 94 PHE A O 1
ATOM 778 N N . LEU A 1 95 ? 12.246 15.618 -1.867 1.00 67.38 95 LEU A N 1
ATOM 779 C CA . LEU A 1 95 ? 11.619 16.531 -0.886 1.00 67.38 95 LEU A CA 1
ATOM 780 C C . LEU A 1 95 ? 10.887 17.765 -1.458 1.00 67.38 95 LEU A C 1
ATOM 782 O O . LEU A 1 95 ? 10.061 18.345 -0.764 1.00 67.38 95 LEU A O 1
ATOM 786 N N . GLN A 1 96 ? 11.166 18.176 -2.699 1.00 72.88 96 GLN A N 1
ATOM 787 C CA . GLN A 1 96 ? 10.555 19.339 -3.366 1.00 72.88 96 GLN A CA 1
ATOM 788 C C . GLN A 1 96 ? 9.523 18.947 -4.439 1.00 72.88 96 GLN A C 1
ATOM 790 O O . GLN A 1 96 ? 9.361 19.664 -5.420 1.00 72.88 96 GLN A O 1
ATOM 795 N N . HIS A 1 97 ? 8.871 17.787 -4.312 1.00 68.75 97 HIS A N 1
ATOM 796 C CA . HIS A 1 97 ? 7.977 17.213 -5.338 1.00 68.75 97 HIS A CA 1
ATOM 797 C C . HIS A 1 97 ? 8.661 16.927 -6.688 1.00 68.75 97 HIS A C 1
ATOM 799 O O . HIS A 1 97 ? 8.006 16.573 -7.667 1.00 68.75 97 HIS A O 1
ATOM 805 N N . GLN A 1 98 ? 9.990 17.024 -6.745 1.00 71.44 98 GLN A N 1
ATOM 806 C CA . GLN A 1 98 ? 10.763 16.636 -7.916 1.00 71.44 98 GLN A CA 1
ATOM 807 C C . GLN A 1 98 ? 10.744 15.113 -8.052 1.00 71.44 98 GLN A C 1
ATOM 809 O O . GLN A 1 98 ? 10.762 14.383 -7.054 1.00 71.44 98 GLN A O 1
ATOM 814 N N . LYS A 1 99 ? 10.752 14.625 -9.293 1.00 73.00 99 LYS A N 1
ATOM 815 C CA . LYS A 1 99 ? 10.852 13.197 -9.597 1.00 73.00 99 LYS A CA 1
ATOM 816 C C . LYS A 1 99 ? 11.886 12.936 -10.685 1.00 73.00 99 LYS A C 1
ATOM 818 O O . LYS A 1 99 ? 12.017 13.720 -11.617 1.00 73.00 99 LYS A O 1
ATOM 823 N N . THR A 1 100 ? 12.604 11.824 -10.579 1.00 70.88 100 THR A N 1
ATOM 824 C CA . THR A 1 100 ? 13.432 11.284 -11.670 1.00 70.88 100 THR A CA 1
ATOM 825 C C . THR A 1 100 ? 12.940 9.891 -12.013 1.00 70.88 100 THR A C 1
ATOM 827 O O . THR A 1 100 ? 12.507 9.154 -11.132 1.00 70.88 100 THR A O 1
ATOM 830 N N . PHE A 1 101 ? 12.960 9.523 -13.286 1.00 64.25 101 PHE A N 1
ATOM 831 C CA . PHE A 1 101 ? 12.478 8.225 -13.743 1.00 64.25 101 PHE A CA 1
ATOM 832 C C . PHE A 1 101 ? 13.441 7.660 -14.781 1.00 64.25 101 PHE A C 1
ATOM 834 O O . PHE A 1 101 ? 14.029 8.404 -15.563 1.00 64.25 101 PHE A O 1
ATOM 841 N N . VAL A 1 102 ? 13.637 6.344 -14.751 1.00 59.62 102 VAL A N 1
ATOM 842 C CA . VAL A 1 102 ? 14.445 5.629 -15.741 1.00 59.62 102 VAL A CA 1
ATOM 843 C C . VAL A 1 102 ? 13.487 4.931 -16.691 1.00 59.62 102 VAL A C 1
ATOM 845 O O . VAL A 1 102 ? 12.754 4.034 -16.281 1.00 59.62 102 VAL A O 1
ATOM 848 N N . LEU A 1 103 ? 13.486 5.352 -17.953 1.00 59.62 103 LEU A N 1
ATOM 849 C CA . LEU A 1 103 ? 12.775 4.651 -19.015 1.00 59.62 103 LEU A CA 1
ATOM 850 C C . LEU A 1 103 ? 13.722 3.635 -19.645 1.00 59.62 103 LEU A C 1
ATOM 852 O O . LEU A 1 103 ? 14.809 3.990 -20.098 1.00 59.62 103 LEU A O 1
ATOM 856 N N . SER A 1 104 ? 13.298 2.376 -19.699 1.00 45.75 104 SER A N 1
ATOM 857 C CA . SER A 1 104 ? 13.888 1.422 -20.631 1.00 45.75 104 SER A CA 1
ATOM 858 C C . SER A 1 104 ? 13.180 1.611 -21.965 1.00 45.75 104 SER A C 1
ATOM 860 O O . SER A 1 104 ? 11.965 1.437 -22.044 1.00 45.75 104 SER A O 1
ATOM 862 N N . TYR A 1 105 ? 13.911 2.005 -23.005 1.00 52.78 105 TYR A N 1
ATOM 863 C CA . TYR A 1 105 ? 13.345 2.088 -24.345 1.00 52.78 105 TYR A CA 1
ATOM 864 C C . TYR A 1 105 ? 13.047 0.666 -24.837 1.00 52.78 105 TYR A C 1
ATOM 866 O O . TYR A 1 105 ? 13.961 -0.081 -25.182 1.00 52.78 105 TYR A O 1
ATOM 874 N N . GLN A 1 106 ? 11.773 0.274 -24.851 1.00 52.84 106 GLN A N 1
ATOM 875 C CA . GLN A 1 106 ? 11.326 -0.846 -25.672 1.00 52.84 106 GLN A CA 1
ATOM 876 C C . GLN A 1 106 ? 11.002 -0.290 -27.050 1.00 52.84 106 GLN A C 1
ATOM 878 O O . GLN A 1 106 ? 10.140 0.576 -27.194 1.00 52.84 106 GLN A O 1
ATOM 883 N N . GLN A 1 107 ? 11.740 -0.762 -28.054 1.00 55.16 107 GLN A N 1
ATOM 884 C CA . GLN A 1 107 ? 11.470 -0.412 -29.438 1.00 55.16 107 GLN A CA 1
ATOM 885 C C . GLN A 1 107 ? 10.030 -0.831 -29.761 1.00 55.16 107 GLN A C 1
ATOM 887 O O . GLN A 1 107 ? 9.685 -1.994 -29.522 1.00 55.16 107 GLN A O 1
ATOM 892 N N . PRO A 1 108 ? 9.179 0.094 -30.235 1.00 58.44 108 PRO A N 1
ATOM 893 C CA . PRO A 1 108 ? 7.787 -0.224 -30.477 1.00 58.44 108 PRO A CA 1
ATOM 894 C C . PRO A 1 108 ? 7.711 -1.330 -31.528 1.00 58.44 108 PRO A C 1
ATOM 896 O O . PRO A 1 108 ? 8.336 -1.254 -32.586 1.00 58.44 108 PRO A O 1
ATOM 899 N N . SER A 1 109 ? 6.942 -2.376 -31.231 1.00 58.28 109 SER A N 1
ATOM 900 C CA . SER A 1 109 ? 6.694 -3.489 -32.156 1.00 58.28 109 SER A CA 1
ATOM 901 C C . SER A 1 109 ? 5.987 -3.036 -33.440 1.00 58.28 109 SER A C 1
ATOM 903 O O . SER A 1 109 ? 5.996 -3.762 -34.431 1.00 58.28 109 SER A O 1
ATOM 905 N N . ASN A 1 110 ? 5.394 -1.837 -33.432 1.00 65.75 110 ASN A N 1
ATOM 906 C CA . ASN A 1 110 ? 4.755 -1.203 -34.573 1.00 65.75 110 ASN A CA 1
ATOM 907 C C . ASN A 1 110 ? 5.390 0.182 -34.826 1.00 65.75 110 ASN A C 1
ATOM 909 O O . ASN A 1 110 ? 5.367 1.021 -33.928 1.00 65.75 110 ASN A O 1
ATOM 913 N N . PRO A 1 111 ? 5.926 0.467 -36.026 1.00 62.47 111 PRO A N 1
ATOM 914 C CA . PRO A 1 111 ? 6.563 1.752 -36.340 1.00 62.47 111 PRO A CA 1
ATOM 915 C C . PRO A 1 111 ? 5.621 2.969 -36.290 1.00 62.47 111 PRO A C 1
ATOM 917 O O . PRO A 1 111 ? 6.107 4.095 -36.310 1.00 62.47 111 PRO A O 1
ATOM 920 N N . ASN A 1 112 ? 4.302 2.758 -36.214 1.00 68.38 112 ASN A N 1
ATOM 921 C CA . ASN A 1 112 ? 3.301 3.825 -36.079 1.00 68.38 112 ASN A CA 1
ATOM 922 C C . ASN A 1 112 ? 2.820 4.051 -34.636 1.00 68.38 112 ASN A C 1
ATOM 924 O O . ASN A 1 112 ? 1.959 4.900 -34.416 1.00 68.38 112 ASN A O 1
ATOM 928 N N . ASP A 1 113 ? 3.323 3.284 -33.668 1.00 64.19 113 ASP A N 1
ATOM 929 C CA . ASP A 1 113 ? 2.988 3.486 -32.260 1.00 64.19 113 ASP A CA 1
ATOM 930 C C . ASP A 1 113 ? 3.761 4.714 -31.749 1.00 64.19 113 ASP A C 1
ATOM 932 O O . ASP A 1 113 ? 4.996 4.728 -31.866 1.00 64.19 113 ASP A O 1
ATOM 936 N N . PRO A 1 114 ? 3.095 5.775 -31.250 1.00 57.16 114 PRO A N 1
ATOM 937 C CA . PRO A 1 114 ? 3.794 6.897 -30.645 1.00 57.16 114 PRO A CA 1
ATOM 938 C C . PRO A 1 114 ? 4.623 6.361 -29.478 1.00 57.16 114 PRO A C 1
ATOM 940 O O . PRO A 1 114 ? 4.1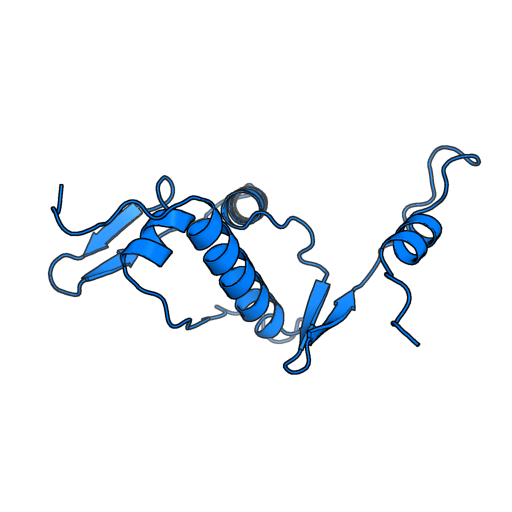02 6.001 -28.428 1.00 57.16 114 PRO A O 1
ATOM 943 N N . GLY A 1 115 ? 5.936 6.255 -29.693 1.00 58.19 115 GLY A N 1
ATOM 944 C CA . GLY A 1 115 ? 6.835 5.667 -28.711 1.00 58.19 115 GLY A CA 1
ATOM 945 C C . GLY A 1 115 ? 6.715 6.355 -27.343 1.00 58.19 115 GLY A C 1
ATOM 946 O O . GLY A 1 115 ? 6.295 7.513 -27.265 1.00 58.19 115 GLY A O 1
ATOM 947 N N . PRO A 1 116 ? 7.157 5.698 -26.259 1.00 53.91 116 PRO A N 1
ATOM 948 C CA . PRO A 1 116 ? 6.927 6.130 -24.872 1.00 53.91 116 PRO A CA 1
ATOM 949 C C . PRO A 1 116 ? 7.435 7.545 -24.524 1.00 53.91 116 PRO A C 1
ATOM 951 O O . PRO A 1 116 ? 7.078 8.093 -23.485 1.00 53.91 116 PRO A O 1
ATOM 954 N N . LEU A 1 117 ? 8.246 8.157 -25.392 1.00 54.34 117 LEU A N 1
ATOM 955 C CA . LEU A 1 117 ? 8.695 9.545 -25.274 1.00 54.34 117 LEU A CA 1
ATOM 956 C C . LEU A 1 117 ? 7.590 10.570 -25.585 1.00 54.34 117 LEU A C 1
ATOM 958 O O . LEU A 1 117 ? 7.619 11.673 -25.044 1.00 54.34 117 LEU A O 1
ATOM 962 N N . LEU A 1 118 ? 6.616 10.245 -26.440 1.00 51.38 118 LEU A N 1
ATOM 963 C CA . LEU A 1 118 ? 5.561 11.187 -26.824 1.00 51.38 118 LEU A CA 1
ATOM 964 C C . LEU A 1 118 ? 4.510 11.338 -25.711 1.00 51.38 118 LEU A C 1
ATOM 966 O O . LEU A 1 118 ? 4.135 12.460 -25.383 1.00 51.38 118 LEU A O 1
ATOM 970 N N . GLU A 1 119 ? 4.118 10.237 -25.060 1.00 49.41 119 GLU A N 1
ATOM 971 C CA . GLU A 1 119 ? 3.175 10.264 -23.929 1.00 49.41 119 GLU A CA 1
ATOM 972 C C . GLU A 1 119 ? 3.718 11.028 -22.715 1.00 49.41 119 GLU A C 1
ATOM 974 O O . GLU A 1 119 ? 2.974 11.746 -22.048 1.00 49.41 119 GLU A O 1
ATOM 979 N N . SER A 1 120 ? 5.030 10.963 -22.451 1.00 52.06 120 SER A N 1
ATOM 980 C CA . SER A 1 120 ? 5.625 11.705 -21.332 1.00 52.06 120 SER A CA 1
ATOM 981 C C . SER A 1 120 ? 5.513 13.228 -21.462 1.00 52.06 120 SER A C 1
ATOM 983 O O . SER A 1 120 ? 5.470 13.910 -20.440 1.00 52.06 120 SER A O 1
ATOM 985 N N . ASN A 1 121 ? 5.415 13.754 -22.690 1.00 50.78 121 ASN A N 1
ATOM 986 C CA . ASN A 1 121 ? 5.218 15.187 -22.932 1.00 50.78 121 ASN A CA 1
ATOM 987 C C . ASN A 1 121 ? 3.756 15.625 -22.720 1.00 50.78 121 ASN A C 1
ATOM 989 O O . ASN A 1 121 ? 3.511 16.795 -22.458 1.00 50.78 121 ASN A O 1
ATOM 993 N N . LEU A 1 122 ? 2.785 14.705 -22.797 1.00 44.12 122 LEU A N 1
ATOM 994 C CA . LEU A 1 122 ? 1.358 15.001 -22.594 1.00 44.12 122 LEU A CA 1
ATOM 995 C C . LEU A 1 122 ? 0.971 15.101 -21.109 1.00 44.12 122 LEU A C 1
ATOM 997 O O . LEU A 1 122 ? -0.005 15.764 -20.775 1.00 44.12 122 LEU A O 1
ATOM 1001 N N . CYS A 1 123 ? 1.724 14.460 -20.208 1.00 45.38 123 CYS A N 1
ATOM 1002 C CA . CYS A 1 123 ? 1.482 14.518 -18.760 1.00 45.38 123 CYS A CA 1
ATOM 1003 C C . CYS A 1 123 ? 2.162 15.705 -18.054 1.00 45.38 123 CYS A C 1
ATOM 1005 O O . CYS A 1 123 ? 2.078 15.809 -16.826 1.00 45.38 123 CYS A O 1
ATOM 1007 N N . GLN A 1 124 ? 2.869 16.563 -18.791 1.00 49.56 124 GLN A N 1
ATOM 1008 C CA . GLN A 1 124 ? 3.324 17.851 -18.280 1.00 49.56 124 GLN A CA 1
ATOM 1009 C C . GLN A 1 124 ? 2.187 18.853 -18.501 1.00 49.56 124 GLN A C 1
ATOM 1011 O O . GLN A 1 124 ? 2.027 19.376 -19.599 1.00 49.56 124 GLN A O 1
ATOM 1016 N N . GLU A 1 125 ? 1.363 19.080 -17.474 1.00 44.22 125 GLU A N 1
ATOM 1017 C CA . GLU A 1 125 ? 0.499 20.267 -17.456 1.00 44.22 125 GLU A CA 1
ATOM 1018 C C . GLU A 1 125 ? 1.379 21.506 -17.697 1.00 44.22 125 GLU A C 1
ATOM 1020 O O . GLU A 1 125 ? 2.452 21.601 -17.089 1.00 44.22 125 GLU A O 1
ATOM 1025 N N . PRO A 1 126 ? 0.986 22.429 -18.591 1.00 39.34 126 PRO A N 1
ATOM 1026 C CA . PRO A 1 126 ? 1.725 23.667 -18.773 1.00 39.34 126 PRO A CA 1
ATOM 1027 C C . PRO A 1 126 ? 1.679 24.485 -17.478 1.00 39.34 126 PRO A C 1
ATOM 1029 O O . PRO A 1 126 ? 0.612 24.657 -16.886 1.00 39.34 126 PRO A O 1
ATOM 1032 N N . ASP A 1 127 ? 2.838 24.989 -17.046 1.00 41.56 127 ASP A N 1
ATOM 1033 C CA . ASP A 1 127 ? 2.927 25.907 -15.908 1.00 41.56 127 ASP A CA 1
ATOM 1034 C C . ASP A 1 127 ? 2.014 27.127 -16.154 1.00 41.56 127 ASP A C 1
ATOM 1036 O O . ASP A 1 127 ? 2.062 27.713 -17.244 1.00 41.56 127 ASP A O 1
ATOM 1040 N N . PRO A 1 128 ? 1.171 27.534 -15.185 1.00 48.97 128 PRO A N 1
A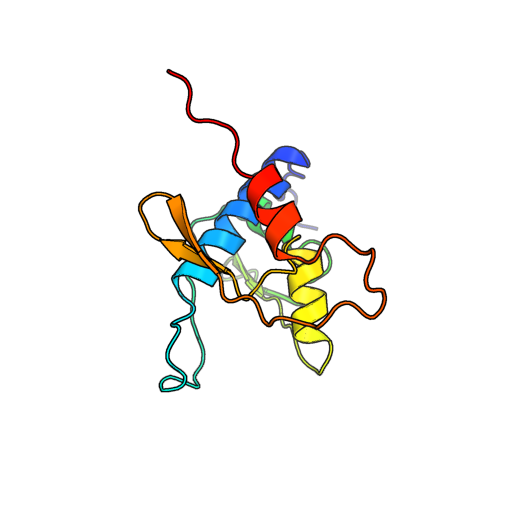TOM 1041 C CA . PRO A 1 128 ? 0.373 28.743 -15.328 1.00 48.97 128 PRO A CA 1
ATOM 1042 C C . PRO A 1 128 ? 1.292 29.975 -15.367 1.00 48.97 128 PRO A C 1
ATOM 1044 O O . PRO A 1 128 ? 2.158 30.132 -14.505 1.00 48.97 128 PRO A O 1
ATOM 1047 N N . LEU A 1 129 ? 1.089 30.814 -16.393 1.00 47.28 129 LEU A N 1
ATOM 1048 C CA . LEU A 1 129 ? 1.759 32.108 -16.608 1.00 47.28 129 LEU A CA 1
ATOM 1049 C C . LEU A 1 129 ? 1.502 33.109 -15.474 1.00 47.28 129 LEU A C 1
ATOM 1051 O O . LEU A 1 129 ? 0.346 33.170 -14.991 1.00 47.28 129 LEU A O 1
#

pLDDT: mean 73.88, std 15.7, range [39.34, 92.88]

Organism: NCBI:txid94130

Sequence (129 aa):
MRPTIYDLPERAVEETRRILVYHIKERLKQSSKHAGNVRVMISCTESQFFGVFKGYIHDYFPKTGNYKCIFKGINSYSTLSKVLGDDNWGVKYFLQHQKTFVLSYQQPSNPNDPGPLLESNLCQEPDPL